Protein AF-A0A7X9HFU1-F1 (afdb_monomer_lite)

Structure (mmCIF, N/CA/C/O backbone):
data_AF-A0A7X9HFU1-F1
#
_entry.id   AF-A0A7X9HFU1-F1
#
loop_
_atom_site.group_PDB
_atom_site.id
_atom_site.type_symbol
_atom_site.label_atom_id
_atom_site.label_alt_id
_atom_site.label_comp_id
_atom_site.label_asym_id
_atom_site.label_entity_id
_atom_site.label_seq_id
_atom_site.pdbx_PDB_ins_code
_atom_site.Cartn_x
_atom_site.Cartn_y
_atom_site.Cartn_z
_atom_site.occupancy
_atom_site.B_iso_or_equiv
_atom_site.auth_seq_id
_atom_site.auth_comp_id
_atom_site.auth_asym_id
_atom_site.auth_atom_id
_atom_site.pdbx_PDB_model_num
ATOM 1 N N . TRP A 1 1 ? -28.076 -1.940 43.668 1.00 44.09 1 TRP A N 1
ATOM 2 C CA . TRP A 1 1 ? -27.604 -2.128 42.286 1.00 44.09 1 TRP A CA 1
ATOM 3 C C . TRP A 1 1 ? -26.415 -3.065 42.389 1.00 44.09 1 TRP A C 1
ATOM 5 O O . TRP A 1 1 ? -25.504 -2.740 43.137 1.00 44.09 1 TRP A O 1
ATOM 15 N N . LYS A 1 2 ? -26.527 -4.280 41.837 1.00 49.50 2 LYS A N 1
ATOM 16 C CA . LYS A 1 2 ? -25.553 -5.368 42.027 1.00 49.50 2 LYS A CA 1
ATOM 17 C C . LYS A 1 2 ? -24.288 -5.139 41.193 1.00 49.50 2 LYS A C 1
ATOM 19 O O . LYS A 1 2 ? -24.357 -4.541 40.124 1.00 49.50 2 LYS A O 1
ATOM 24 N N . ASP A 1 3 ? -23.180 -5.629 41.734 1.00 58.84 3 ASP A N 1
ATOM 25 C CA . ASP A 1 3 ? -21.792 -5.442 41.320 1.00 58.84 3 ASP A CA 1
ATOM 26 C C . ASP A 1 3 ? -21.530 -5.672 39.826 1.00 58.84 3 ASP A C 1
ATOM 28 O O . ASP A 1 3 ? -21.560 -6.799 39.332 1.00 58.84 3 ASP A O 1
ATOM 32 N N . VAL A 1 4 ? -21.202 -4.588 39.121 1.00 54.81 4 VAL A N 1
ATOM 33 C CA . VAL A 1 4 ? -20.659 -4.627 37.759 1.00 54.81 4 VAL A CA 1
ATOM 34 C C . VAL A 1 4 ? -19.149 -4.515 37.860 1.00 54.81 4 VAL A C 1
ATOM 36 O O . VAL A 1 4 ? -18.637 -3.520 38.372 1.00 54.81 4 VAL A O 1
ATOM 39 N N . LYS A 1 5 ? -18.426 -5.516 37.357 1.00 60.09 5 LYS A N 1
ATOM 40 C CA . LYS A 1 5 ? -16.963 -5.486 37.285 1.00 60.09 5 LYS A CA 1
ATOM 41 C C . LYS A 1 5 ? -16.511 -5.767 35.856 1.00 60.09 5 LYS A C 1
ATOM 43 O O . LYS A 1 5 ? -17.005 -6.688 35.210 1.00 60.09 5 LYS A O 1
ATOM 48 N N . ILE A 1 6 ? -15.571 -4.957 35.377 1.00 54.31 6 ILE A N 1
ATOM 49 C CA . ILE A 1 6 ? -14.872 -5.170 34.109 1.00 54.31 6 ILE A CA 1
ATOM 50 C C . ILE A 1 6 ? -13.489 -5.710 34.453 1.00 54.31 6 ILE A C 1
ATOM 52 O O . ILE A 1 6 ? -12.727 -5.042 35.149 1.00 54.31 6 ILE A O 1
ATOM 56 N N . ASP A 1 7 ? -13.172 -6.910 33.973 1.00 56.16 7 ASP A N 1
ATOM 57 C CA . ASP A 1 7 ? -11.848 -7.516 34.121 1.00 56.16 7 ASP A CA 1
ATOM 58 C C . ASP A 1 7 ? -11.408 -8.112 32.778 1.00 56.16 7 ASP A C 1
ATOM 60 O O . ASP A 1 7 ? -12.166 -8.841 32.138 1.00 56.16 7 ASP A O 1
ATOM 64 N N . ASN A 1 8 ? -10.218 -7.741 32.297 1.00 57.44 8 ASN A N 1
ATOM 65 C CA . ASN A 1 8 ? -9.684 -8.138 30.984 1.00 57.44 8 ASN A CA 1
ATOM 66 C C . ASN A 1 8 ? -10.657 -7.970 29.792 1.00 57.44 8 ASN A C 1
ATOM 68 O O . ASN A 1 8 ? -10.634 -8.745 28.837 1.00 57.44 8 ASN A O 1
ATOM 72 N N . GLY A 1 9 ? -11.511 -6.941 29.828 1.00 55.59 9 GLY A N 1
ATOM 73 C CA . GLY A 1 9 ? -12.497 -6.669 28.774 1.00 55.59 9 GLY A CA 1
ATOM 74 C C . GLY A 1 9 ? -13.730 -7.579 28.804 1.00 55.59 9 GLY A C 1
ATOM 75 O O . GLY A 1 9 ? -14.533 -7.536 27.876 1.00 55.59 9 GLY A O 1
ATOM 76 N N . ILE A 1 10 ? -13.900 -8.379 29.859 1.00 54.88 10 ILE A N 1
ATOM 77 C CA . ILE A 1 10 ? -15.089 -9.195 30.101 1.00 54.88 10 ILE A CA 1
ATOM 78 C C . ILE A 1 10 ? -15.926 -8.495 31.170 1.00 54.88 10 ILE A C 1
ATOM 80 O O . ILE A 1 10 ? -15.455 -8.246 32.281 1.00 54.88 10 ILE A O 1
ATOM 84 N N . LEU A 1 11 ? -17.172 -8.176 30.823 1.00 52.19 11 LEU A N 1
ATOM 85 C CA . LEU A 1 11 ? -18.161 -7.637 31.750 1.00 52.19 11 LEU A CA 1
ATOM 86 C C . LEU A 1 11 ? -18.995 -8.811 32.277 1.00 52.19 11 LEU A C 1
ATOM 88 O O . LEU A 1 11 ? -19.587 -9.556 31.495 1.00 52.19 11 LEU A O 1
ATOM 92 N N . SER A 1 12 ? -18.992 -9.023 33.592 1.00 52.62 12 SER A N 1
ATOM 93 C CA . SER A 1 12 ? -19.742 -10.105 34.239 1.00 52.62 12 SER A CA 1
ATOM 94 C C . SER A 1 12 ? -20.960 -9.559 34.986 1.00 52.62 12 SER A C 1
ATOM 96 O O . SER A 1 12 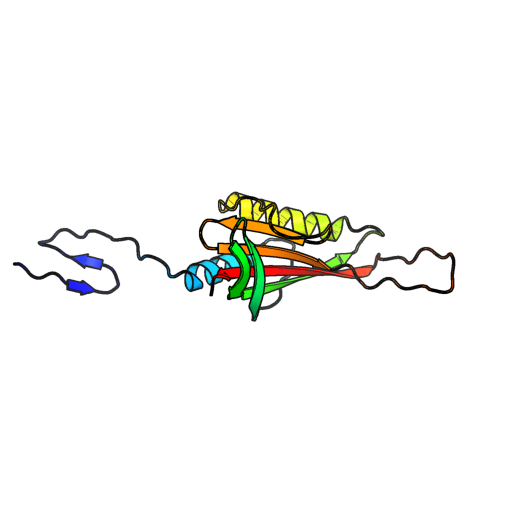? -20.872 -8.541 35.669 1.00 52.62 12 SER A O 1
ATOM 98 N N . PHE A 1 13 ? -22.104 -10.241 34.851 1.00 55.59 13 PHE A N 1
ATOM 99 C CA . PHE A 1 13 ? -23.351 -9.902 35.548 1.00 55.59 13 PHE A CA 1
ATOM 100 C C . PHE A 1 13 ? -24.077 -11.187 35.972 1.00 55.59 13 PHE A C 1
ATOM 102 O O . PHE A 1 13 ? -24.347 -12.032 35.122 1.00 55.59 13 PHE A O 1
ATOM 109 N N . ASP A 1 14 ? -24.359 -11.351 37.273 1.00 52.66 14 ASP A N 1
ATOM 110 C CA . ASP A 1 14 ? -25.212 -12.411 37.868 1.00 52.66 14 ASP A CA 1
ATOM 111 C C . ASP A 1 14 ? -25.083 -13.810 37.193 1.00 52.66 14 ASP A C 1
ATOM 113 O O . ASP A 1 14 ? -26.060 -14.448 36.811 1.00 52.66 14 ASP A O 1
ATOM 117 N N . GLY A 1 15 ? -23.848 -14.300 37.005 1.00 56.97 15 GLY A N 1
ATOM 118 C CA . GLY A 1 15 ? -23.572 -15.646 36.468 1.00 56.97 15 GLY A CA 1
ATOM 119 C C . GLY A 1 15 ? -23.647 -15.803 34.939 1.00 56.97 15 GLY A C 1
ATOM 120 O O . GLY A 1 15 ? -23.213 -16.831 34.418 1.00 56.97 15 GLY A O 1
ATOM 121 N N . GLY A 1 16 ? -24.103 -14.787 34.201 1.00 53.47 16 GLY A N 1
ATOM 122 C CA . GLY A 1 16 ? -24.022 -14.725 32.742 1.00 53.47 16 GLY A CA 1
ATOM 123 C C . GLY A 1 16 ? -22.694 -14.118 32.283 1.00 53.47 16 GLY A C 1
ATOM 124 O O . GLY A 1 16 ? -22.372 -12.974 32.603 1.00 53.47 16 GLY A O 1
ATOM 125 N N . LYS A 1 17 ? -21.899 -14.869 31.512 1.00 50.56 17 LYS A N 1
ATOM 126 C CA . LYS A 1 17 ? -20.720 -14.324 30.820 1.00 50.56 17 LYS A CA 1
ATOM 127 C C . LYS A 1 17 ? -21.162 -13.764 29.467 1.00 50.56 17 LYS A C 1
ATOM 129 O O . LYS A 1 17 ? -21.295 -14.525 28.514 1.00 50.56 17 LYS A O 1
ATOM 134 N N . GLN A 1 18 ? -21.368 -12.453 29.360 1.00 51.69 18 GLN A N 1
ATOM 135 C CA . GLN A 1 18 ? -21.405 -11.803 28.048 1.00 51.69 18 GLN A CA 1
ATOM 136 C C . GLN A 1 18 ? -19.959 -11.553 27.601 1.00 51.69 18 GLN A C 1
ATOM 138 O O . GLN A 1 18 ? -19.251 -10.719 28.165 1.00 51.69 18 GLN A O 1
ATOM 143 N N . GLN A 1 19 ? -19.498 -12.301 26.597 1.00 50.34 19 GLN A N 1
ATOM 144 C CA . GLN A 1 19 ? -18.253 -11.977 25.903 1.00 50.34 19 GLN A CA 1
ATOM 145 C C . GLN A 1 19 ? -18.488 -10.727 25.054 1.00 50.34 19 GLN A C 1
ATOM 147 O O . GLN A 1 19 ? -18.961 -10.811 23.924 1.00 50.34 19 GLN A O 1
ATOM 152 N N . TYR A 1 20 ? -18.160 -9.557 25.596 1.00 52.41 20 TYR A N 1
ATOM 153 C CA . TYR A 1 20 ? -17.981 -8.375 24.765 1.00 52.41 20 TYR A CA 1
ATOM 154 C C . TYR A 1 20 ? -16.687 -8.550 23.971 1.00 52.41 20 TYR A C 1
ATOM 156 O O . TYR A 1 20 ? -15.612 -8.762 24.533 1.00 52.41 20 TYR A O 1
ATOM 164 N N . GLN A 1 21 ? -16.789 -8.503 22.644 1.00 51.94 21 GLN A N 1
ATOM 165 C CA . GLN A 1 21 ? -15.617 -8.485 21.781 1.00 51.94 21 GLN A CA 1
ATOM 166 C C . GLN A 1 21 ? -14.856 -7.184 22.064 1.00 51.94 21 GLN A C 1
ATOM 168 O O . GLN A 1 21 ? -15.409 -6.095 21.912 1.00 51.94 21 GLN A O 1
ATOM 173 N N . ARG A 1 22 ? -13.603 -7.288 22.523 1.00 57.53 22 ARG A N 1
ATOM 174 C CA . ARG A 1 22 ? -12.759 -6.121 22.815 1.00 57.53 22 ARG A CA 1
ATOM 175 C C . ARG A 1 22 ? -12.723 -5.207 21.588 1.00 57.53 22 ARG A C 1
ATOM 177 O O . ARG A 1 22 ?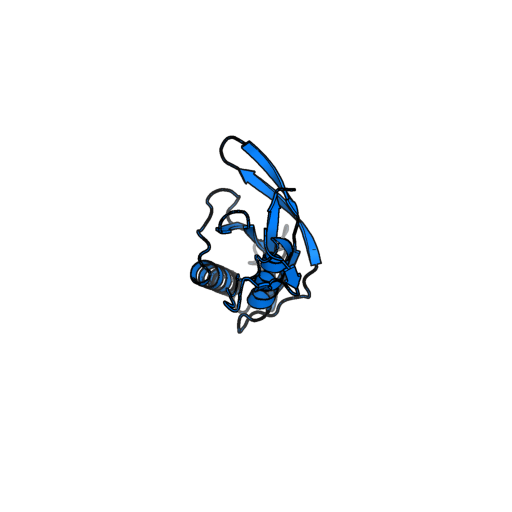 -12.254 -5.622 20.527 1.00 57.53 22 ARG A O 1
ATOM 184 N N . LEU A 1 23 ? -13.198 -3.969 21.739 1.00 61.72 23 LEU A N 1
ATOM 185 C CA . LEU A 1 23 ? -13.056 -2.945 20.709 1.00 61.72 23 LEU A CA 1
ATOM 186 C C . LEU A 1 23 ? -11.560 -2.670 20.536 1.00 61.72 23 LEU A C 1
ATOM 188 O O . LEU A 1 23 ? -10.907 -2.151 21.441 1.00 61.72 23 LEU A O 1
ATOM 192 N N . LYS A 1 24 ? -11.005 -3.090 19.397 1.00 73.06 24 LYS A N 1
ATOM 193 C CA . LYS A 1 24 ? -9.613 -2.797 19.047 1.00 73.06 24 LYS A CA 1
ATOM 194 C C . LYS A 1 24 ? -9.461 -1.297 18.850 1.00 73.06 24 LYS A C 1
ATOM 196 O O . LYS A 1 24 ? -10.306 -0.687 18.184 1.00 73.06 24 LYS A O 1
ATOM 201 N N . THR A 1 25 ? -8.384 -0.730 19.386 1.00 82.12 25 THR A N 1
ATOM 202 C CA . THR A 1 25 ? -8.044 0.664 19.094 1.00 82.12 25 THR A CA 1
ATOM 203 C C . THR A 1 25 ? -7.696 0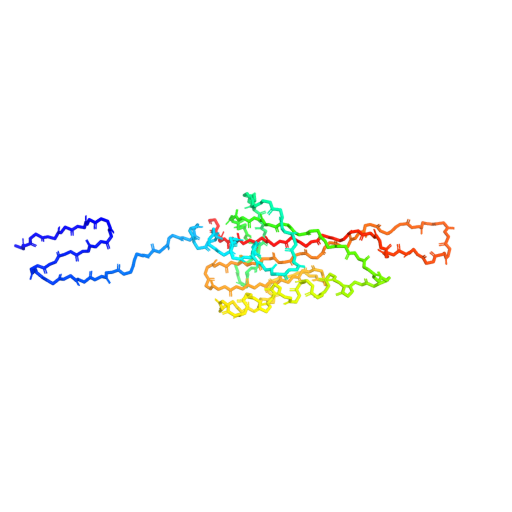.808 17.616 1.00 82.12 25 THR A C 1
ATOM 205 O O . THR A 1 25 ? -7.422 -0.173 16.915 1.00 82.12 25 THR A O 1
ATOM 208 N N . VAL A 1 26 ? -7.743 2.034 17.114 1.00 82.19 26 VAL A N 1
ATOM 209 C CA . VAL A 1 26 ? -7.429 2.302 15.712 1.00 82.19 26 VAL A CA 1
ATOM 210 C C . VAL A 1 26 ? -5.963 1.973 15.413 1.00 82.19 26 VAL A C 1
ATOM 212 O O . VAL A 1 26 ? -5.682 1.366 14.383 1.00 82.19 26 VAL A O 1
ATOM 215 N N . GLU A 1 27 ? -5.051 2.246 16.348 1.00 84.81 27 GLU A N 1
ATOM 216 C CA . GLU A 1 27 ? -3.635 1.882 16.231 1.00 84.81 27 GLU A CA 1
ATOM 217 C C . GLU A 1 27 ? -3.453 0.364 16.148 1.00 84.81 27 GLU A C 1
ATOM 219 O O . GLU A 1 27 ? -2.717 -0.122 15.297 1.00 84.81 27 GLU A O 1
ATOM 224 N N . GLN A 1 28 ? -4.189 -0.406 16.960 1.00 87.56 28 GLN A N 1
ATOM 225 C CA . GLN A 1 28 ? -4.154 -1.872 16.896 1.00 87.56 28 GLN A CA 1
ATOM 226 C C . GLN A 1 28 ? -4.643 -2.400 15.544 1.00 87.56 28 GLN A C 1
ATOM 228 O O . GLN A 1 28 ? -4.094 -3.368 15.024 1.00 87.56 28 GLN A O 1
ATOM 233 N N . LYS A 1 29 ? -5.658 -1.761 14.950 1.00 89.19 29 LYS A N 1
ATOM 234 C CA . LYS A 1 29 ? -6.140 -2.125 13.610 1.00 89.19 29 LYS A CA 1
ATOM 235 C C . LYS A 1 29 ? -5.111 -1.800 12.523 1.00 89.19 29 LYS A C 1
ATOM 237 O O . LYS A 1 29 ? -4.959 -2.597 11.600 1.00 89.19 29 LYS A O 1
ATOM 242 N N . ILE A 1 30 ? -4.402 -0.673 12.634 1.00 92.12 30 ILE A N 1
ATOM 243 C CA . ILE A 1 30 ? -3.302 -0.319 11.721 1.00 92.12 30 ILE A CA 1
ATOM 244 C C . ILE A 1 30 ? -2.161 -1.334 11.852 1.00 92.12 30 ILE A C 1
ATOM 246 O O . ILE A 1 30 ? -1.677 -1.838 10.842 1.00 92.12 30 ILE A O 1
ATOM 250 N N . ASP A 1 31 ? -1.773 -1.691 13.075 1.00 91.31 31 ASP A N 1
ATOM 251 C CA . ASP A 1 31 ? -0.696 -2.652 13.330 1.00 91.31 31 ASP A CA 1
ATOM 252 C C . ASP A 1 31 ? -1.006 -4.038 12.767 1.00 91.31 31 ASP A C 1
ATOM 254 O O . ASP A 1 31 ? -0.161 -4.660 12.117 1.00 91.31 31 ASP A O 1
ATOM 258 N N . GLU A 1 32 ? -2.233 -4.516 12.963 1.00 91.81 32 GLU A N 1
ATOM 259 C CA . GLU A 1 32 ? -2.694 -5.769 12.372 1.00 91.81 32 GLU A CA 1
ATOM 260 C C . GLU A 1 32 ? -2.715 -5.706 10.845 1.00 91.81 32 GLU A C 1
ATOM 262 O O . GLU A 1 32 ? -2.252 -6.642 10.192 1.00 91.81 32 GLU A O 1
ATOM 267 N N . LEU A 1 33 ? -3.214 -4.610 10.264 1.00 93.94 33 LEU A N 1
ATOM 268 C CA . LEU A 1 33 ? -3.245 -4.425 8.816 1.00 93.94 33 LEU A CA 1
ATOM 269 C C . LEU A 1 33 ? -1.840 -4.479 8.217 1.00 93.94 33 LEU A C 1
ATOM 271 O O . LEU A 1 33 ? -1.602 -5.232 7.274 1.00 93.94 33 LEU A O 1
ATOM 275 N N . VAL A 1 34 ? -0.904 -3.732 8.797 1.00 93.81 34 VAL A N 1
ATOM 276 C CA . VAL A 1 34 ? 0.489 -3.685 8.351 1.00 93.81 34 VAL A CA 1
ATOM 277 C C . VAL A 1 34 ? 1.179 -5.038 8.523 1.00 93.81 34 VAL A C 1
ATOM 279 O O . VAL A 1 34 ? 1.906 -5.475 7.631 1.00 93.81 34 VAL A O 1
ATOM 282 N N . THR A 1 35 ? 0.899 -5.747 9.620 1.00 93.50 35 THR A N 1
ATOM 283 C CA . THR A 1 35 ? 1.402 -7.112 9.828 1.00 93.50 35 THR A CA 1
ATOM 284 C C . THR A 1 35 ? 0.900 -8.042 8.733 1.00 93.50 35 THR A C 1
ATOM 286 O O . THR A 1 35 ? 1.687 -8.787 8.158 1.00 93.50 35 THR A O 1
ATOM 289 N N . MET A 1 36 ? -0.390 -7.981 8.393 1.00 93.38 36 MET A N 1
ATOM 290 C CA . MET A 1 36 ? -0.940 -8.821 7.331 1.00 93.38 36 MET A CA 1
ATOM 291 C C . MET A 1 36 ? -0.382 -8.452 5.951 1.00 93.38 36 MET A C 1
ATOM 293 O O . MET A 1 36 ? -0.045 -9.357 5.188 1.00 93.38 36 MET A O 1
ATOM 297 N N . LEU A 1 37 ? -0.230 -7.160 5.640 1.00 92.94 37 LEU A N 1
ATOM 298 C CA . LEU A 1 37 ? 0.403 -6.698 4.398 1.00 92.94 37 LEU A CA 1
ATOM 299 C C . LEU A 1 37 ? 1.817 -7.277 4.254 1.00 92.94 37 LEU A C 1
ATOM 301 O O . LEU A 1 37 ? 2.156 -7.816 3.202 1.00 92.94 37 LEU A O 1
ATOM 305 N N . GLY A 1 38 ? 2.589 -7.286 5.345 1.00 90.56 38 GLY A N 1
ATOM 306 C CA . GLY A 1 38 ? 3.927 -7.881 5.411 1.00 90.56 38 GLY A CA 1
ATOM 307 C C . GLY A 1 38 ? 3.994 -9.392 5.140 1.00 90.56 38 GLY A C 1
ATOM 308 O O . GLY A 1 38 ? 5.086 -9.925 4.967 1.00 90.56 38 GLY A O 1
ATOM 309 N N . THR A 1 39 ? 2.854 -10.093 5.082 1.00 91.88 39 THR A N 1
ATOM 310 C CA . THR A 1 39 ? 2.780 -11.542 4.802 1.00 91.88 39 THR A CA 1
ATOM 311 C C . THR A 1 39 ? 2.361 -11.884 3.368 1.00 91.88 39 THR A C 1
ATOM 313 O O . THR A 1 39 ? 2.224 -13.065 3.033 1.00 91.88 39 THR A O 1
ATOM 316 N N . ILE A 1 40 ? 2.150 -10.887 2.498 1.00 91.88 40 ILE A N 1
ATOM 317 C CA . ILE A 1 40 ? 1.725 -11.125 1.112 1.00 91.88 40 ILE A CA 1
ATOM 318 C C . ILE A 1 40 ? 2.824 -11.862 0.341 1.00 91.88 40 ILE A C 1
ATOM 320 O O . ILE A 1 40 ? 3.939 -11.376 0.156 1.00 91.88 40 ILE A O 1
ATOM 324 N N . LYS A 1 41 ? 2.492 -13.065 -0.139 1.00 87.69 41 LYS A N 1
ATOM 325 C CA . LYS A 1 41 ? 3.447 -13.944 -0.822 1.00 87.69 41 LYS A CA 1
ATOM 326 C C . LYS A 1 41 ? 4.000 -13.306 -2.097 1.00 87.69 41 LYS A C 1
ATOM 328 O O . LYS A 1 41 ? 3.258 -12.844 -2.968 1.00 87.69 41 LYS A O 1
ATOM 333 N N . GLY A 1 42 ? 5.319 -13.394 -2.245 1.00 83.19 42 GLY A N 1
ATOM 334 C CA . GLY A 1 42 ? 6.035 -12.898 -3.420 1.00 83.19 42 GLY A CA 1
ATOM 335 C C . GLY A 1 42 ? 6.285 -11.391 -3.408 1.00 83.19 42 GLY A C 1
ATOM 336 O O . GLY A 1 42 ? 6.646 -10.852 -4.447 1.00 83.19 42 GLY A O 1
ATOM 337 N N . ILE A 1 43 ? 6.092 -10.722 -2.268 1.00 89.19 43 ILE A N 1
ATOM 338 C CA . ILE A 1 43 ? 6.519 -9.341 -2.057 1.00 89.19 43 ILE A CA 1
ATOM 339 C C . ILE A 1 43 ? 7.327 -9.294 -0.761 1.00 89.19 43 ILE A C 1
ATOM 341 O O . ILE A 1 43 ? 6.873 -9.761 0.281 1.00 89.19 43 ILE A O 1
ATOM 345 N N . ASN A 1 44 ? 8.537 -8.745 -0.836 1.00 88.88 44 ASN A N 1
ATOM 346 C CA . ASN A 1 44 ? 9.412 -8.608 0.320 1.00 88.88 44 ASN A CA 1
ATOM 347 C C . ASN A 1 44 ? 9.277 -7.203 0.889 1.00 88.88 44 ASN A C 1
ATOM 349 O O . ASN A 1 44 ? 9.644 -6.228 0.232 1.00 88.88 44 ASN A O 1
ATOM 353 N N . PHE A 1 45 ? 8.761 -7.126 2.110 1.00 93.25 45 PHE A N 1
ATOM 354 C CA . PHE A 1 45 ? 8.536 -5.871 2.804 1.00 93.25 45 PHE A CA 1
ATOM 355 C C . PHE A 1 45 ? 9.637 -5.556 3.820 1.00 93.25 45 PHE A C 1
ATOM 357 O O . PHE A 1 45 ? 10.202 -6.445 4.458 1.00 93.25 45 PHE A O 1
ATOM 364 N N . SER A 1 46 ? 9.911 -4.267 3.989 1.00 93.12 46 SER A N 1
ATOM 365 C CA . SER A 1 46 ? 10.722 -3.711 5.060 1.00 93.12 46 SER A CA 1
ATOM 366 C C . SER A 1 46 ? 9.994 -3.800 6.404 1.00 93.12 46 SER A C 1
ATOM 368 O O . SER A 1 46 ? 8.820 -4.167 6.495 1.00 93.12 46 SER A O 1
ATOM 370 N N . LYS A 1 47 ? 10.700 -3.455 7.484 1.00 93.06 47 LYS A N 1
ATOM 371 C CA . LYS A 1 47 ? 10.050 -3.292 8.784 1.00 93.06 47 LYS A CA 1
ATOM 372 C C . LYS A 1 47 ? 9.110 -2.081 8.744 1.00 93.06 47 LYS A C 1
ATOM 374 O O . LYS A 1 47 ? 9.505 -1.051 8.198 1.00 93.06 47 LYS A O 1
ATOM 379 N N . PRO A 1 48 ? 7.924 -2.177 9.364 1.00 95.00 48 PRO A N 1
ATOM 380 C CA . PRO A 1 48 ? 7.042 -1.034 9.530 1.00 95.00 48 PRO A CA 1
ATOM 381 C C . PRO A 1 48 ? 7.728 0.122 10.253 1.00 95.00 48 PRO A C 1
ATOM 383 O O . PRO A 1 48 ? 8.435 -0.100 11.238 1.00 95.00 48 PRO A O 1
ATOM 386 N N . VAL A 1 49 ? 7.464 1.343 9.802 1.00 95.12 49 VAL A N 1
ATOM 387 C CA . VAL A 1 49 ? 7.918 2.584 10.440 1.00 95.12 49 VAL A CA 1
ATOM 388 C C . VAL A 1 49 ? 6.734 3.503 10.694 1.00 95.12 49 VAL A C 1
ATOM 390 O O . VAL A 1 49 ? 5.766 3.494 9.933 1.00 95.12 49 VAL A O 1
ATOM 393 N N . ASP A 1 50 ? 6.800 4.303 11.754 1.00 95.50 50 ASP A N 1
ATOM 394 C CA . ASP A 1 50 ? 5.800 5.343 11.980 1.00 95.50 50 ASP A CA 1
ATOM 395 C C . ASP A 1 50 ? 5.871 6.379 10.853 1.00 95.50 50 ASP A C 1
ATOM 397 O O . ASP A 1 50 ? 6.947 6.725 10.362 1.00 95.50 50 ASP A O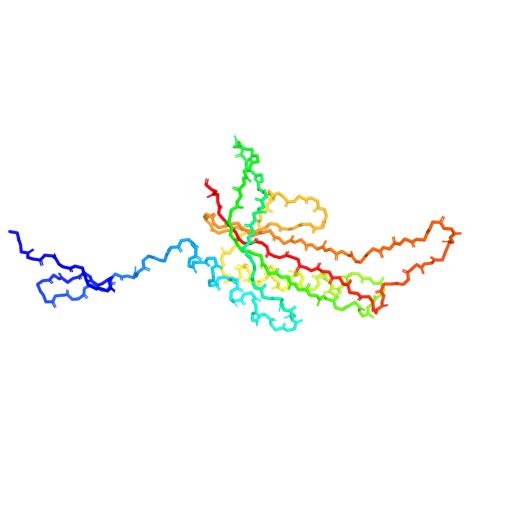 1
ATOM 401 N N . THR A 1 51 ? 4.710 6.855 10.415 1.00 95.00 51 THR A N 1
ATOM 402 C CA . THR A 1 51 ? 4.610 7.767 9.279 1.00 95.00 51 THR A CA 1
ATOM 403 C C . THR A 1 51 ? 3.491 8.780 9.464 1.00 95.00 51 THR A C 1
ATOM 405 O O . THR A 1 51 ? 2.531 8.562 10.213 1.00 95.00 51 THR A O 1
ATOM 408 N N . THR A 1 52 ? 3.607 9.876 8.723 1.00 94.06 52 THR A N 1
ATOM 409 C CA . THR A 1 52 ? 2.527 10.824 8.489 1.00 94.06 52 THR A CA 1
ATOM 410 C C . THR A 1 52 ? 2.416 11.104 6.996 1.00 94.06 52 THR A C 1
ATOM 412 O O . THR A 1 52 ? 3.420 11.221 6.296 1.00 94.06 52 THR A O 1
ATOM 415 N N . PHE A 1 53 ? 1.188 11.186 6.495 1.00 91.38 53 PHE A N 1
ATOM 416 C CA . PHE A 1 53 ? 0.903 11.471 5.088 1.00 91.38 53 PHE A CA 1
ATOM 417 C C . PHE A 1 53 ? -0.367 12.304 4.969 1.00 91.38 53 PHE A C 1
ATOM 419 O O . PHE A 1 53 ? -1.144 12.388 5.920 1.00 91.38 53 PHE A O 1
ATOM 426 N N . THR A 1 54 ? -0.570 12.955 3.828 1.00 90.06 54 THR A N 1
ATOM 427 C CA . THR A 1 54 ? -1.777 13.747 3.597 1.00 90.06 54 THR A CA 1
ATOM 428 C C . THR A 1 54 ? -2.829 12.959 2.831 1.00 90.06 54 THR A C 1
ATOM 430 O O . THR A 1 54 ? -2.524 12.092 2.009 1.00 90.06 54 THR A O 1
ATOM 433 N N . TRP A 1 55 ? -4.088 13.262 3.125 1.00 88.25 55 TRP A N 1
ATOM 434 C CA . TRP A 1 55 ? -5.248 12.734 2.426 1.00 88.25 55 TRP A CA 1
ATOM 435 C C . TRP A 1 55 ? -6.201 13.878 2.123 1.00 88.25 55 TRP A C 1
ATOM 437 O O . TRP A 1 55 ? -6.494 14.685 3.009 1.00 88.25 55 TRP A O 1
ATOM 447 N N . ASN A 1 56 ? -6.660 13.967 0.879 1.00 85.75 56 ASN A N 1
ATOM 448 C CA . ASN A 1 56 ? -7.678 14.936 0.510 1.00 85.75 56 ASN A CA 1
ATOM 449 C C . ASN A 1 56 ? -9.055 14.363 0.854 1.00 85.75 56 ASN A C 1
ATOM 451 O O . ASN A 1 56 ? -9.355 13.231 0.496 1.00 85.75 56 ASN A O 1
ATOM 455 N N . PHE A 1 57 ? -9.868 15.109 1.587 1.00 80.44 57 PHE A N 1
ATOM 456 C CA . PHE A 1 57 ? -11.239 14.726 1.895 1.00 80.44 57 PHE A CA 1
ATOM 457 C C . PHE A 1 57 ? -12.183 15.644 1.136 1.00 80.44 57 PHE A C 1
ATOM 459 O O . PHE A 1 57 ? -11.995 16.865 1.154 1.00 80.44 57 PHE A O 1
ATOM 466 N N . ASP A 1 58 ? -13.221 15.068 0.537 1.00 74.38 58 ASP A N 1
ATOM 467 C CA . ASP A 1 58 ? -14.315 15.852 -0.027 1.00 74.38 58 ASP A CA 1
ATOM 468 C C . ASP A 1 58 ? -14.867 16.810 1.030 1.00 74.38 58 ASP A C 1
ATOM 470 O O . ASP A 1 58 ? -15.008 16.449 2.200 1.00 74.38 58 ASP A O 1
ATOM 474 N N . ASP A 1 59 ? -15.102 18.057 0.623 1.00 74.81 59 ASP A N 1
ATOM 475 C CA . ASP A 1 59 ? -15.656 19.160 1.424 1.00 74.81 59 ASP A CA 1
ATOM 476 C C . ASP A 1 59 ? -14.829 19.637 2.635 1.00 74.81 59 ASP A C 1
ATOM 478 O O . ASP A 1 59 ? -15.046 20.739 3.141 1.00 74.81 59 ASP A O 1
ATOM 482 N N . ILE A 1 60 ? -13.858 18.850 3.098 1.00 78.31 60 ILE A N 1
ATOM 483 C CA . ILE A 1 60 ? -13.057 19.128 4.300 1.00 78.31 60 ILE A CA 1
ATOM 484 C C . ILE A 1 60 ? -11.621 19.551 3.923 1.00 78.31 60 ILE A C 1
ATOM 486 O O . ILE A 1 60 ? -10.937 20.215 4.712 1.00 78.31 60 ILE A O 1
ATOM 490 N N . GLY A 1 61 ? -11.177 19.211 2.710 1.00 82.69 61 GLY A N 1
ATOM 491 C CA . GLY A 1 61 ? -9.855 19.524 2.177 1.00 82.69 61 GLY A CA 1
ATOM 492 C C . GLY A 1 61 ? -8.758 18.583 2.676 1.00 82.69 61 GLY A C 1
ATOM 493 O O . GLY A 1 61 ? -9.016 17.513 3.231 1.00 82.69 61 GLY A O 1
ATOM 494 N N . GLU A 1 62 ? -7.502 18.980 2.470 1.00 88.69 62 GLU A N 1
ATOM 495 C CA . GLU A 1 62 ? -6.344 18.168 2.845 1.00 88.69 62 GLU A CA 1
ATOM 496 C C . GLU A 1 62 ? -6.190 18.062 4.373 1.00 88.69 62 GLU A C 1
ATOM 498 O O . GLU A 1 62 ? -6.163 19.064 5.096 1.00 88.69 62 GLU A O 1
ATOM 503 N N . LYS A 1 63 ? -6.048 16.830 4.873 1.00 89.69 63 LYS A N 1
ATOM 504 C CA . LYS A 1 63 ? -5.729 16.537 6.276 1.00 89.69 63 LYS A CA 1
ATOM 505 C C . LYS A 1 63 ? -4.488 15.674 6.388 1.00 89.69 63 LYS A C 1
ATOM 507 O O . LYS A 1 63 ? -4.166 14.894 5.496 1.00 89.69 63 LYS A O 1
ATOM 512 N N . LYS A 1 64 ? -3.813 15.800 7.530 1.00 91.81 64 LYS A N 1
ATOM 513 C CA . LYS A 1 64 ? -2.706 14.928 7.916 1.00 91.81 64 LYS A CA 1
ATOM 514 C C . LYS A 1 64 ? -3.247 13.687 8.606 1.00 91.81 64 LYS A C 1
ATOM 516 O O . LYS A 1 64 ? -4.120 13.771 9.466 1.00 91.81 64 LYS A O 1
ATOM 521 N N . LEU A 1 65 ? -2.712 12.546 8.205 1.00 92.50 65 LEU A N 1
ATOM 522 C CA . LEU A 1 65 ? -2.980 11.251 8.793 1.00 92.50 65 LEU A CA 1
ATOM 523 C C . LEU A 1 65 ? -1.721 10.747 9.476 1.00 92.50 65 LEU A C 1
ATOM 525 O O . LEU A 1 65 ? -0.615 10.918 8.959 1.00 92.50 65 LEU A O 1
ATOM 529 N N . LYS A 1 66 ? -1.905 10.084 10.615 1.00 94.44 66 LYS A N 1
ATOM 530 C CA . LYS A 1 66 ? -0.843 9.417 11.364 1.00 94.44 66 LYS A CA 1
ATOM 531 C C . LYS A 1 66 ? -1.063 7.912 11.348 1.00 94.44 66 LYS A C 1
ATOM 533 O O . LYS A 1 66 ? -2.189 7.429 11.476 1.00 94.44 66 LYS A O 1
ATOM 538 N N . GLY A 1 67 ? 0.023 7.164 11.202 1.00 94.88 67 GLY A N 1
ATOM 539 C CA . GLY A 1 67 ? -0.021 5.712 11.271 1.00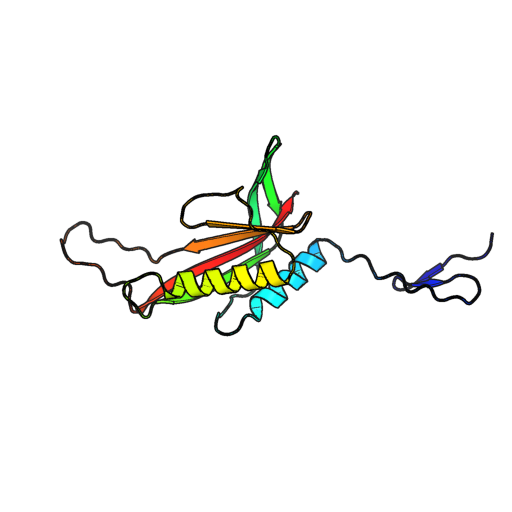 94.88 67 GLY A CA 1
ATOM 540 C C . GLY A 1 67 ? 1.320 5.085 10.937 1.00 94.88 67 GLY A C 1
ATOM 541 O O . GLY A 1 67 ? 2.349 5.533 11.440 1.00 94.88 67 GLY A O 1
ATOM 542 N N . LYS A 1 68 ? 1.310 4.046 10.102 1.00 96.56 68 LYS A N 1
ATOM 543 C CA . LYS A 1 68 ? 2.499 3.258 9.767 1.00 96.56 68 LYS A CA 1
ATOM 544 C C . LYS A 1 68 ? 2.690 3.094 8.270 1.00 96.56 68 LYS A C 1
ATOM 546 O O . LYS A 1 68 ? 1.726 2.962 7.521 1.00 96.56 68 LYS A O 1
ATOM 551 N N . MET A 1 69 ? 3.947 3.065 7.853 1.00 96.50 69 MET A N 1
ATOM 552 C CA . MET A 1 69 ? 4.371 2.783 6.491 1.00 96.50 69 MET A CA 1
ATOM 553 C C . MET A 1 69 ? 5.151 1.477 6.446 1.00 96.50 69 MET A C 1
ATOM 555 O O . MET A 1 69 ? 5.956 1.190 7.332 1.00 96.50 69 MET A O 1
ATOM 559 N N . ILE A 1 70 ? 4.919 0.698 5.398 1.00 96.44 70 ILE A N 1
ATOM 560 C CA . ILE A 1 70 ? 5.745 -0.443 5.027 1.00 96.44 70 ILE A CA 1
ATOM 561 C C . ILE A 1 70 ? 6.153 -0.296 3.560 1.00 96.44 70 ILE A C 1
ATOM 563 O O . ILE A 1 70 ? 5.373 0.182 2.735 1.00 96.44 70 ILE A O 1
ATOM 567 N N . GLN A 1 71 ? 7.382 -0.684 3.233 1.00 96.00 71 GLN A N 1
ATOM 568 C CA . GLN A 1 71 ? 7.951 -0.516 1.899 1.00 96.00 71 GLN A CA 1
ATOM 569 C C . GLN A 1 71 ? 8.306 -1.876 1.307 1.00 96.00 71 GLN A C 1
ATOM 571 O O . GLN A 1 71 ? 8.873 -2.710 2.001 1.00 96.00 71 GLN A O 1
ATOM 576 N N . ALA A 1 72 ? 8.034 -2.097 0.026 1.00 94.56 72 ALA A N 1
ATOM 577 C CA . ALA A 1 72 ? 8.559 -3.232 -0.720 1.00 94.56 72 ALA A CA 1
ATOM 578 C C . ALA A 1 72 ? 9.547 -2.789 -1.795 1.00 94.56 72 ALA A C 1
ATOM 580 O O . ALA A 1 72 ? 9.353 -1.769 -2.457 1.00 94.56 72 ALA A O 1
ATOM 581 N N . THR A 1 73 ? 10.586 -3.597 -1.992 1.00 92.81 73 THR A N 1
ATOM 582 C CA . THR A 1 73 ? 11.526 -3.459 -3.108 1.00 92.81 73 THR A CA 1
ATOM 583 C C . THR A 1 73 ? 11.179 -4.499 -4.164 1.00 92.81 73 THR A C 1
ATOM 585 O O . THR A 1 73 ? 11.238 -5.700 -3.899 1.00 92.81 73 THR A O 1
ATOM 588 N N . ILE A 1 74 ? 10.807 -4.036 -5.355 1.00 92.81 74 ILE A N 1
ATOM 589 C CA . ILE A 1 74 ? 10.366 -4.876 -6.466 1.00 92.81 74 ILE A CA 1
ATOM 590 C C . ILE A 1 74 ? 11.486 -4.950 -7.510 1.00 92.81 74 ILE A C 1
ATOM 592 O O . ILE A 1 74 ? 11.807 -3.926 -8.117 1.00 92.81 74 ILE A O 1
ATOM 596 N N . PRO A 1 75 ? 12.108 -6.121 -7.728 1.00 91.38 75 PRO A N 1
ATOM 597 C CA . PRO A 1 75 ? 13.042 -6.300 -8.831 1.00 91.38 75 PRO A CA 1
ATOM 598 C C . PRO A 1 75 ? 12.281 -6.284 -10.162 1.00 91.38 75 PRO A C 1
ATOM 600 O O . PRO A 1 75 ? 11.288 -6.993 -10.312 1.00 91.38 75 PRO A O 1
ATOM 603 N N . LEU A 1 76 ? 12.750 -5.481 -11.117 1.00 90.81 76 LEU A N 1
ATOM 604 C CA . LEU A 1 76 ? 12.176 -5.392 -12.458 1.00 90.81 76 LEU A CA 1
ATOM 605 C C . LEU A 1 76 ? 12.864 -6.408 -13.373 1.00 90.81 76 LEU A C 1
ATOM 607 O O . LEU A 1 76 ? 14.080 -6.372 -13.571 1.00 90.81 76 LEU A O 1
ATOM 611 N N . THR A 1 77 ? 12.093 -7.342 -13.914 1.00 91.12 77 THR A N 1
ATOM 612 C CA . THR A 1 77 ? 12.571 -8.444 -14.763 1.00 91.12 77 THR A CA 1
ATOM 613 C C . THR A 1 77 ? 12.387 -8.162 -16.253 1.00 91.12 77 THR A C 1
ATOM 615 O O . THR A 1 77 ? 13.048 -8.783 -17.095 1.00 91.12 77 THR A O 1
ATOM 618 N N . THR A 1 78 ? 11.535 -7.191 -16.567 1.00 87.44 78 THR A N 1
ATOM 619 C CA . THR A 1 78 ? 11.203 -6.690 -17.899 1.00 87.44 78 THR A CA 1
ATOM 620 C C . THR A 1 78 ? 11.650 -5.237 -18.060 1.00 87.44 78 THR A C 1
ATOM 622 O O . THR A 1 78 ? 12.001 -4.561 -17.094 1.00 87.44 78 THR A O 1
ATOM 625 N N . ASP A 1 79 ? 11.639 -4.750 -19.301 1.00 85.31 79 ASP A N 1
ATOM 626 C CA . ASP A 1 79 ? 11.852 -3.333 -19.627 1.00 85.31 79 ASP A CA 1
ATOM 627 C C . ASP A 1 79 ? 10.564 -2.495 -19.530 1.00 85.31 79 ASP A C 1
ATOM 629 O O . ASP A 1 79 ? 10.466 -1.404 -20.087 1.00 85.31 79 ASP A O 1
ATOM 633 N N . ASP A 1 80 ? 9.572 -3.000 -18.796 1.00 84.75 80 ASP A N 1
ATOM 634 C CA . ASP A 1 80 ? 8.330 -2.311 -18.464 1.00 84.75 80 ASP A CA 1
ATOM 635 C C . ASP A 1 80 ? 8.052 -2.380 -16.948 1.00 84.75 80 ASP A C 1
ATOM 637 O O . ASP A 1 80 ? 8.798 -2.980 -16.173 1.00 84.75 80 ASP A O 1
ATOM 641 N N . TYR A 1 81 ? 6.973 -1.737 -16.501 1.00 87.00 81 TYR A N 1
ATOM 642 C CA . TYR A 1 81 ? 6.591 -1.706 -15.087 1.00 87.00 81 TYR A CA 1
ATOM 643 C C . TYR A 1 81 ? 5.652 -2.849 -14.677 1.00 87.00 81 TYR A C 1
ATOM 645 O O . TYR A 1 81 ? 5.028 -2.770 -13.618 1.00 87.00 81 TYR A O 1
ATOM 653 N N . THR A 1 82 ? 5.548 -3.922 -15.472 1.00 89.00 82 THR A N 1
ATOM 654 C CA . THR A 1 82 ? 4.601 -5.024 -15.228 1.00 89.00 82 THR A CA 1
ATOM 655 C C . THR A 1 82 ? 4.803 -5.665 -13.855 1.00 89.00 82 THR A C 1
ATOM 657 O O . THR A 1 82 ? 3.826 -5.927 -13.152 1.00 89.00 82 THR A O 1
ATOM 660 N N . ASP A 1 83 ? 6.051 -5.871 -13.424 1.00 91.06 83 ASP A N 1
ATOM 661 C CA . ASP A 1 83 ? 6.361 -6.425 -12.098 1.00 91.06 83 ASP A CA 1
ATOM 662 C C . ASP A 1 83 ? 5.850 -5.531 -10.957 1.00 91.06 83 ASP A C 1
ATOM 664 O O . ASP A 1 83 ? 5.227 -6.015 -10.006 1.00 91.06 83 ASP A O 1
ATOM 668 N N . LEU A 1 84 ? 6.045 -4.214 -11.079 1.00 90.50 84 LEU A N 1
ATOM 669 C CA . LEU A 1 84 ? 5.570 -3.227 -10.108 1.00 90.50 84 LEU A CA 1
ATOM 670 C C . LEU A 1 84 ? 4.038 -3.160 -10.084 1.00 90.50 84 LEU A C 1
ATOM 672 O O . LEU A 1 84 ? 3.439 -3.217 -9.009 1.00 90.50 84 LEU A O 1
ATOM 676 N N . SER A 1 85 ? 3.398 -3.117 -11.255 1.00 88.31 85 SER A N 1
ATOM 677 C CA . SER A 1 85 ? 1.938 -3.100 -11.372 1.00 88.31 85 SER A CA 1
ATOM 678 C C . SER A 1 85 ? 1.301 -4.383 -10.831 1.00 88.31 85 SER A C 1
ATOM 680 O O . SER A 1 85 ? 0.280 -4.326 -10.149 1.00 88.31 85 SER A O 1
ATOM 682 N N . ASN A 1 86 ? 1.920 -5.545 -11.059 1.00 91.25 86 ASN A N 1
ATOM 683 C CA . ASN A 1 86 ? 1.468 -6.815 -10.492 1.00 91.25 86 ASN A CA 1
ATOM 684 C C . ASN A 1 86 ? 1.587 -6.835 -8.961 1.00 91.25 86 ASN A C 1
ATOM 686 O O . ASN A 1 86 ? 0.687 -7.342 -8.288 1.00 91.25 86 ASN A O 1
ATOM 690 N N . ALA A 1 87 ? 2.673 -6.289 -8.402 1.00 92.38 87 ALA A N 1
ATOM 691 C CA . ALA A 1 87 ? 2.838 -6.160 -6.956 1.00 92.38 87 ALA A CA 1
ATOM 692 C C . ALA A 1 87 ? 1.782 -5.219 -6.354 1.00 92.38 87 ALA A C 1
ATOM 694 O O . ALA A 1 87 ? 1.111 -5.595 -5.394 1.00 92.38 87 ALA A O 1
ATOM 695 N N . ALA A 1 88 ? 1.567 -4.047 -6.958 1.00 91.00 88 ALA A N 1
ATOM 696 C CA . ALA A 1 88 ? 0.535 -3.102 -6.538 1.00 91.00 88 ALA A CA 1
ATOM 697 C C . ALA A 1 88 ? -0.872 -3.724 -6.606 1.00 91.00 88 ALA A C 1
ATOM 699 O O . ALA A 1 88 ? -1.633 -3.627 -5.644 1.00 91.00 88 ALA A O 1
ATOM 700 N N . ARG A 1 89 ? -1.195 -4.450 -7.687 1.00 90.88 89 ARG A N 1
ATOM 701 C CA . ARG A 1 89 ? -2.482 -5.149 -7.835 1.00 90.88 89 ARG A CA 1
ATOM 702 C C . ARG A 1 89 ? -2.726 -6.158 -6.713 1.00 90.88 89 ARG A C 1
ATOM 704 O O . ARG A 1 89 ? -3.810 -6.153 -6.142 1.00 90.88 89 ARG A O 1
ATOM 711 N N . LYS A 1 90 ? -1.727 -6.968 -6.339 1.00 93.44 90 LYS A N 1
ATOM 712 C CA . LYS A 1 90 ? -1.850 -7.920 -5.215 1.00 93.44 90 LYS A CA 1
ATOM 713 C C . LYS A 1 90 ? -2.179 -7.226 -3.891 1.00 93.44 90 LYS A C 1
ATOM 715 O O . LYS A 1 90 ? -2.925 -7.776 -3.085 1.00 93.44 90 LYS A O 1
ATOM 720 N N . ILE A 1 91 ? -1.624 -6.035 -3.656 1.00 93.06 91 ILE A N 1
ATOM 721 C CA . ILE A 1 91 ? -1.936 -5.236 -2.463 1.00 93.06 91 ILE A CA 1
ATOM 722 C C . ILE A 1 91 ? -3.385 -4.762 -2.500 1.00 93.06 91 ILE A C 1
ATOM 724 O O . ILE A 1 91 ? -4.094 -4.913 -1.509 1.00 93.06 91 ILE A O 1
ATOM 728 N N . VAL A 1 92 ? -3.839 -4.237 -3.638 1.00 91.56 92 VAL A N 1
ATOM 729 C CA . VAL A 1 92 ? -5.226 -3.788 -3.809 1.00 91.56 92 VAL A CA 1
ATOM 730 C C . VAL A 1 92 ? -6.201 -4.950 -3.615 1.00 91.56 92 VAL A C 1
ATOM 732 O O . VAL A 1 92 ? -7.112 -4.838 -2.804 1.00 91.56 92 VAL A O 1
ATOM 735 N N . GLU A 1 93 ? -5.970 -6.093 -4.264 1.00 92.56 93 GLU A N 1
ATOM 736 C CA . GLU A 1 93 ? -6.784 -7.307 -4.101 1.00 92.56 93 GLU A CA 1
ATOM 737 C C . GLU A 1 93 ? -6.836 -7.766 -2.638 1.00 92.56 93 GLU A C 1
ATOM 739 O O . GLU A 1 93 ? -7.903 -8.102 -2.114 1.00 92.56 93 GLU A O 1
ATOM 744 N N . PHE A 1 94 ? -5.691 -7.736 -1.947 1.00 94.50 94 PHE A N 1
ATOM 745 C CA . PHE A 1 94 ? -5.632 -8.032 -0.522 1.00 94.50 94 PHE 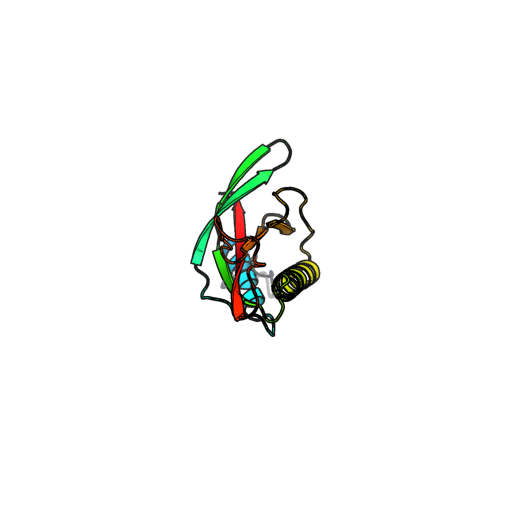A CA 1
ATOM 746 C C . PHE A 1 94 ? -6.491 -7.053 0.292 1.00 94.50 94 PHE A C 1
ATOM 748 O O . PHE A 1 94 ? -7.308 -7.498 1.098 1.00 94.50 94 PHE A O 1
ATOM 755 N N . LEU A 1 95 ? -6.359 -5.744 0.077 1.00 93.94 95 LEU A N 1
ATOM 756 C CA . LEU A 1 95 ? -7.139 -4.726 0.786 1.00 93.94 95 LEU A CA 1
ATOM 757 C C . LEU A 1 95 ? -8.642 -4.885 0.522 1.00 93.94 95 LEU A C 1
ATOM 759 O O . LEU A 1 95 ? -9.431 -4.888 1.469 1.00 93.94 95 LEU A O 1
ATOM 763 N N . THR A 1 96 ? -9.040 -5.126 -0.728 1.00 93.00 96 THR A N 1
ATOM 764 C CA . THR A 1 96 ? -10.433 -5.413 -1.095 1.00 93.00 96 THR A CA 1
ATOM 765 C C . THR A 1 96 ? -10.959 -6.651 -0.371 1.00 93.00 96 THR A C 1
ATOM 767 O O . THR A 1 96 ? -12.049 -6.612 0.197 1.00 93.00 96 THR A O 1
ATOM 770 N N . SER A 1 97 ? -10.165 -7.726 -0.270 1.00 93.19 97 SER A N 1
ATOM 771 C CA . SER A 1 97 ? -10.543 -8.923 0.504 1.00 93.19 97 SER A CA 1
ATOM 772 C C . SER A 1 97 ? -10.727 -8.658 2.009 1.00 93.19 97 SER A C 1
ATOM 774 O O . SER A 1 97 ? -11.380 -9.433 2.708 1.00 93.19 97 SER A O 1
ATOM 776 N N . LYS A 1 98 ? -10.159 -7.558 2.521 1.00 92.06 98 LYS A N 1
ATOM 777 C CA . LYS A 1 98 ? -10.308 -7.081 3.906 1.00 92.06 98 LYS A CA 1
ATOM 778 C C . LYS A 1 98 ? -11.408 -6.027 4.065 1.00 92.06 98 LYS A C 1
ATOM 780 O O . LYS A 1 98 ? -11.542 -5.458 5.147 1.00 92.06 98 LYS A O 1
ATOM 785 N N . GLY A 1 99 ? -12.199 -5.787 3.019 1.00 92.38 99 GLY A N 1
ATOM 786 C CA . GLY A 1 99 ? -13.320 -4.850 3.029 1.00 92.38 99 GLY A CA 1
ATOM 787 C C . GLY A 1 99 ? -12.924 -3.388 2.826 1.00 92.38 99 GLY A C 1
ATOM 788 O O . GLY A 1 99 ? -13.704 -2.513 3.184 1.00 92.38 99 GLY A O 1
ATOM 789 N N . PHE A 1 100 ? -11.730 -3.110 2.292 1.00 93.88 100 PHE A N 1
ATOM 790 C CA . PHE A 1 100 ? -11.381 -1.758 1.858 1.00 93.88 100 PHE A CA 1
ATOM 791 C C . PHE A 1 100 ? -11.991 -1.458 0.488 1.00 93.88 100 PHE A C 1
ATOM 793 O O . PHE A 1 100 ? -11.942 -2.291 -0.421 1.00 93.88 100 PHE A O 1
ATOM 800 N N . THR A 1 101 ? -12.513 -0.248 0.330 1.00 91.56 101 THR A N 1
ATOM 801 C CA . THR A 1 101 ? -12.996 0.288 -0.943 1.00 91.56 101 THR A CA 1
ATOM 802 C C . THR A 1 101 ? -11.913 1.146 -1.594 1.00 91.56 101 THR A C 1
ATOM 804 O O . THR A 1 101 ? -11.214 1.869 -0.882 1.00 91.56 101 THR A O 1
ATOM 807 N N . PRO A 1 102 ? -11.731 1.084 -2.926 1.00 87.31 102 PRO A N 1
ATOM 808 C CA . PRO A 1 102 ? -10.876 2.030 -3.635 1.00 87.31 102 PRO A CA 1
ATOM 809 C C . PRO A 1 102 ? -11.333 3.468 -3.369 1.00 87.31 102 PRO A C 1
ATOM 811 O O . PRO A 1 102 ? -12.531 3.737 -3.357 1.00 87.31 102 PRO A O 1
ATOM 814 N N . SER A 1 103 ? -10.381 4.368 -3.152 1.00 83.69 103 SER A N 1
ATOM 815 C CA . SER A 1 103 ? -10.633 5.798 -2.974 1.00 83.69 103 SER A CA 1
ATOM 816 C C . SER A 1 103 ? -10.202 6.550 -4.222 1.00 83.69 103 SER A C 1
ATOM 818 O O . SER A 1 103 ? -9.091 6.345 -4.715 1.00 83.69 103 SER A O 1
ATOM 820 N N . GLU A 1 104 ? -11.061 7.450 -4.694 1.00 70.69 104 GLU A N 1
ATOM 821 C CA . GLU A 1 104 ? -10.734 8.408 -5.756 1.00 70.69 104 GLU A CA 1
ATOM 822 C C . GLU A 1 104 ? -10.010 9.647 -5.206 1.00 70.69 104 GLU A C 1
ATOM 824 O O . GLU A 1 104 ? -9.366 10.389 -5.951 1.00 70.69 104 GLU A O 1
ATOM 829 N N . HIS A 1 105 ? -10.055 9.851 -3.885 1.00 63.53 105 HIS A N 1
ATOM 830 C CA . HIS A 1 105 ? -9.300 10.897 -3.215 1.00 63.53 105 HIS A CA 1
ATOM 831 C C . HIS A 1 105 ? -7.838 10.459 -3.101 1.00 63.53 105 HIS A C 1
ATOM 833 O O . HIS A 1 105 ? -7.515 9.532 -2.358 1.00 63.53 105 HIS A O 1
ATOM 839 N N . ASN A 1 106 ? -6.982 11.154 -3.846 1.00 55.31 106 ASN A N 1
ATOM 840 C CA . ASN A 1 106 ? -5.535 10.987 -4.005 1.00 55.31 106 ASN A CA 1
ATOM 841 C C . ASN A 1 106 ? -5.032 9.956 -5.031 1.00 55.31 106 ASN A C 1
ATOM 843 O O . ASN A 1 106 ? -5.378 8.782 -4.979 1.00 55.31 106 ASN A O 1
ATOM 847 N N . MET A 1 107 ? -4.063 10.288 -5.900 1.00 63.81 107 MET A N 1
ATOM 848 C CA . MET A 1 107 ? -3.582 11.576 -6.454 1.00 63.81 107 MET A CA 1
ATOM 849 C C . MET A 1 107 ? -2.451 11.209 -7.434 1.00 63.81 107 MET A C 1
ATOM 851 O O . MET A 1 107 ? -1.399 10.753 -7.009 1.00 63.81 107 MET A O 1
ATOM 855 N N . THR A 1 108 ? -2.614 11.429 -8.739 1.00 64.25 108 THR A N 1
ATOM 856 C CA . THR A 1 108 ? -1.641 11.090 -9.813 1.00 64.25 108 THR A CA 1
ATOM 857 C C . THR A 1 108 ? -1.583 9.616 -10.247 1.00 64.25 108 THR A C 1
ATOM 859 O O . THR A 1 108 ? -1.990 8.710 -9.531 1.00 64.25 108 THR A O 1
ATOM 862 N N . VAL A 1 109 ? -1.029 9.387 -11.445 1.00 68.00 109 VAL A N 1
ATOM 863 C CA . VAL A 1 109 ? -0.917 8.077 -12.125 1.00 68.00 109 VAL A CA 1
ATOM 864 C C . VAL A 1 109 ? -0.147 7.028 -11.303 1.00 68.00 109 VAL A C 1
ATOM 866 O O . VAL A 1 109 ? -0.295 5.832 -11.536 1.00 68.00 109 VAL A O 1
ATOM 869 N N . ILE A 1 110 ? 0.665 7.457 -10.332 1.00 79.38 110 ILE A N 1
ATOM 870 C CA . ILE A 1 110 ? 1.537 6.576 -9.540 1.00 79.38 110 ILE A CA 1
ATOM 871 C C . ILE A 1 110 ? 1.022 6.296 -8.120 1.00 79.38 110 ILE A C 1
ATOM 873 O O . ILE A 1 110 ? 1.707 5.618 -7.351 1.00 79.38 110 ILE A O 1
ATOM 877 N N . GLN A 1 111 ? -0.152 6.813 -7.742 1.00 85.75 111 GLN A N 1
ATOM 878 C CA . GLN A 1 111 ? -0.743 6.586 -6.420 1.00 85.75 111 GLN A CA 1
ATOM 879 C C . GLN A 1 111 ? -2.092 5.884 -6.524 1.00 85.75 111 GLN A C 1
ATOM 881 O O . GLN A 1 111 ? -2.805 5.990 -7.519 1.00 85.75 111 GLN A O 1
ATOM 886 N N . SER A 1 112 ? -2.446 5.149 -5.478 1.00 87.44 112 SER A N 1
ATOM 887 C CA . SER A 1 112 ? -3.768 4.548 -5.334 1.00 87.44 112 SER A CA 1
ATOM 888 C C . SER A 1 112 ? -4.208 4.629 -3.880 1.00 87.44 112 SER A C 1
ATOM 890 O O . SER A 1 112 ? -3.420 4.349 -2.975 1.00 87.44 112 SER A O 1
ATOM 892 N N . GLY A 1 113 ? -5.460 5.017 -3.661 1.00 88.69 113 GLY A N 1
ATOM 893 C CA . GLY A 1 113 ? -6.069 5.085 -2.341 1.00 88.69 113 GLY A CA 1
ATOM 894 C C . GLY A 1 113 ? -7.001 3.903 -2.085 1.00 88.69 113 GLY A C 1
ATOM 895 O O . GLY A 1 113 ? -7.684 3.426 -2.990 1.00 88.69 113 GLY A O 1
ATOM 896 N N . ALA A 1 114 ? -7.062 3.447 -0.839 1.00 91.19 114 ALA A N 1
ATOM 897 C CA . ALA A 1 114 ? -8.104 2.551 -0.358 1.00 91.19 114 ALA A CA 1
ATOM 898 C C . ALA A 1 114 ? -8.533 2.942 1.060 1.00 91.19 114 ALA A C 1
ATOM 900 O O . ALA A 1 114 ? -7.727 3.430 1.851 1.00 91.19 114 ALA A O 1
ATOM 901 N N . GLU A 1 115 ? -9.792 2.712 1.411 1.00 90.56 115 GLU A N 1
ATOM 902 C CA . GLU A 1 115 ? -10.342 3.123 2.699 1.00 90.56 115 GLU A CA 1
ATOM 903 C C . GLU A 1 115 ? -11.278 2.087 3.317 1.00 90.56 115 GLU A C 1
ATOM 905 O O . GLU A 1 115 ? -11.960 1.339 2.627 1.00 90.56 115 GLU A O 1
ATOM 910 N N . ASN A 1 116 ? -11.290 2.026 4.647 1.00 91.19 116 ASN A N 1
ATOM 911 C CA . ASN A 1 116 ? -12.232 1.222 5.418 1.00 91.19 116 ASN A CA 1
ATOM 912 C C . ASN A 1 116 ? -12.585 1.975 6.705 1.00 91.19 116 ASN A C 1
ATOM 914 O O . ASN A 1 116 ? -11.826 1.985 7.683 1.00 91.19 116 ASN A O 1
ATOM 918 N N . GLY A 1 117 ? -13.727 2.664 6.670 1.00 86.69 117 GLY A N 1
ATOM 919 C CA . GLY A 1 117 ? -14.147 3.577 7.727 1.00 86.69 117 GLY A CA 1
ATOM 920 C C . GLY A 1 117 ? -13.077 4.649 7.994 1.00 86.69 117 GLY A C 1
ATOM 921 O O . GLY A 1 117 ? -12.716 5.387 7.070 1.00 86.69 117 GLY A O 1
ATOM 922 N N . PRO A 1 118 ? -12.552 4.755 9.232 1.00 88.25 118 PRO A N 1
ATOM 923 C CA . PRO A 1 118 ? -11.578 5.787 9.584 1.00 88.25 118 PRO A CA 1
ATOM 924 C C . PRO A 1 118 ? -10.179 5.531 9.007 1.00 88.25 118 PRO A C 1
ATOM 926 O O . PRO A 1 118 ? -9.386 6.465 8.938 1.00 88.25 118 PRO A O 1
ATOM 929 N N . ILE A 1 119 ? -9.863 4.292 8.608 1.00 92.44 119 ILE A N 1
ATOM 930 C CA . ILE A 1 119 ? -8.530 3.913 8.128 1.00 92.44 119 ILE A CA 1
ATOM 931 C C . ILE A 1 119 ? -8.414 4.226 6.645 1.00 92.44 119 ILE A C 1
ATOM 933 O O . ILE A 1 119 ? -9.207 3.730 5.842 1.00 92.44 119 ILE A O 1
ATOM 937 N N . LYS A 1 120 ? -7.389 4.999 6.290 1.00 93.12 120 LYS A N 1
ATOM 938 C CA . LYS A 1 120 ? -6.992 5.267 4.909 1.00 93.12 120 LYS A CA 1
ATOM 939 C C . LYS A 1 120 ? -5.658 4.599 4.617 1.00 93.12 120 LYS A C 1
ATOM 941 O O . LYS A 1 120 ? -4.765 4.562 5.468 1.00 93.12 120 LYS A O 1
ATOM 946 N N . VAL A 1 121 ? -5.543 4.061 3.414 1.00 94.06 121 VAL A N 1
ATOM 947 C CA . VAL A 1 121 ? -4.359 3.379 2.907 1.00 94.06 121 VAL A CA 1
ATOM 948 C C . VAL A 1 121 ? -3.942 4.053 1.613 1.00 94.06 121 VAL A C 1
ATOM 950 O O . VAL A 1 121 ? -4.695 4.056 0.642 1.00 94.06 121 VAL A O 1
ATOM 953 N N . LEU A 1 122 ? -2.739 4.616 1.601 1.00 93.06 122 LEU A N 1
ATOM 954 C CA . LEU A 1 122 ? -2.113 5.192 0.420 1.00 93.06 122 LEU A CA 1
ATOM 955 C C . LEU A 1 122 ? -1.045 4.231 -0.100 1.00 93.06 122 LEU A C 1
ATOM 957 O O . LEU A 1 122 ? -0.124 3.865 0.628 1.00 93.06 122 LEU A O 1
ATOM 961 N N . ILE A 1 123 ? -1.159 3.848 -1.366 1.00 93.44 123 ILE A N 1
ATOM 962 C CA . ILE A 1 123 ? -0.195 3.015 -2.084 1.00 93.44 123 ILE A CA 1
ATOM 963 C C . ILE A 1 123 ? 0.534 3.913 -3.080 1.00 93.44 123 ILE A C 1
ATOM 965 O O . ILE A 1 123 ? -0.105 4.546 -3.919 1.00 93.44 123 ILE A O 1
ATOM 969 N N . LYS A 1 124 ? 1.864 3.965 -3.015 1.00 92.25 124 LYS A N 1
ATOM 970 C CA . LYS A 1 124 ? 2.698 4.783 -3.900 1.00 92.25 124 LYS A CA 1
ATOM 971 C C . LYS A 1 124 ? 3.685 3.907 -4.660 1.00 92.25 124 LYS A C 1
ATOM 973 O O . LYS A 1 124 ? 4.509 3.217 -4.063 1.00 92.25 124 LYS A O 1
ATOM 978 N N . GLN A 1 125 ? 3.599 3.959 -5.983 1.00 90.75 125 GLN A N 1
ATOM 979 C CA . GLN A 1 125 ? 4.503 3.280 -6.902 1.00 90.75 125 GLN A CA 1
ATOM 980 C C . GLN A 1 125 ? 5.649 4.230 -7.265 1.00 90.75 125 GLN A C 1
ATOM 982 O O . GLN A 1 125 ? 5.433 5.300 -7.823 1.00 90.75 125 GLN A O 1
ATOM 987 N N . LEU A 1 126 ? 6.879 3.855 -6.929 1.00 89.75 126 LEU A N 1
ATOM 988 C CA . LEU A 1 126 ? 8.084 4.636 -7.189 1.00 89.75 126 LEU A CA 1
ATOM 989 C C . LEU A 1 126 ? 8.972 3.874 -8.172 1.00 89.75 126 LEU A C 1
ATOM 991 O O . LEU A 1 126 ? 9.644 2.905 -7.811 1.00 89.75 126 LEU A O 1
ATOM 995 N N . ALA A 1 127 ? 8.960 4.314 -9.427 1.00 80.56 127 ALA A N 1
ATOM 996 C CA . ALA A 1 127 ? 9.854 3.799 -10.453 1.00 80.56 127 ALA A CA 1
ATOM 997 C C . ALA A 1 127 ? 11.319 4.194 -10.166 1.00 80.56 127 ALA A C 1
ATOM 999 O O . ALA A 1 127 ? 11.560 5.250 -9.572 1.00 80.56 127 ALA A O 1
ATOM 1000 N N . PRO A 1 128 ? 12.309 3.385 -10.590 1.00 80.19 128 PRO A N 1
ATOM 1001 C CA . PRO A 1 128 ? 13.704 3.806 -10.581 1.00 80.19 128 PRO A CA 1
ATOM 1002 C C . PRO A 1 128 ? 13.885 5.102 -11.374 1.00 80.19 128 PRO A C 1
ATOM 1004 O O . PRO A 1 128 ? 13.220 5.322 -12.386 1.00 80.19 128 PRO A O 1
ATOM 1007 N N . ALA A 1 129 ? 14.827 5.943 -10.945 1.00 68.44 129 ALA A N 1
ATOM 1008 C CA . ALA A 1 129 ? 15.221 7.103 -11.730 1.00 68.44 129 ALA A CA 1
ATOM 1009 C C . ALA A 1 129 ? 15.810 6.643 -13.075 1.00 68.44 129 ALA A C 1
ATOM 1011 O O . ALA A 1 129 ? 16.689 5.774 -13.140 1.00 68.44 129 ALA A O 1
ATOM 1012 N N . ILE A 1 130 ? 15.299 7.225 -14.152 1.00 66.06 130 ILE A N 1
ATOM 1013 C CA . ILE A 1 130 ? 15.711 6.965 -15.526 1.00 66.06 130 ILE A CA 1
ATOM 1014 C C . ILE A 1 130 ? 16.110 8.326 -16.091 1.00 66.06 130 ILE A C 1
ATOM 1016 O O . ILE A 1 130 ? 15.260 9.200 -16.232 1.00 66.06 130 ILE A O 1
ATOM 1020 N N . TYR A 1 131 ? 17.406 8.532 -16.317 1.00 54.03 131 TYR A N 1
ATOM 1021 C CA . TYR A 1 131 ? 17.952 9.788 -16.825 1.00 54.03 131 TYR A CA 1
ATOM 1022 C C . TYR A 1 131 ? 19.029 9.484 -17.865 1.00 54.03 131 TYR A C 1
ATOM 1024 O O . TYR A 1 131 ? 20.050 8.889 -17.527 1.00 54.03 131 TYR A O 1
ATOM 1032 N N . ASP A 1 132 ? 18.779 9.883 -19.109 1.00 55.00 132 ASP A N 1
ATOM 1033 C CA . ASP A 1 132 ? 19.784 10.033 -20.160 1.00 55.00 132 ASP A CA 1
ATOM 1034 C C . ASP A 1 132 ? 19.452 11.335 -20.903 1.00 55.00 132 ASP A C 1
ATOM 1036 O O . ASP A 1 132 ? 18.471 11.386 -21.646 1.00 55.00 132 ASP A O 1
ATOM 1040 N N . PRO A 1 133 ? 20.176 12.425 -20.618 1.00 54.28 133 PRO A N 1
ATOM 1041 C CA . PRO A 1 133 ? 19.946 13.718 -21.248 1.00 54.28 133 PRO A CA 1
ATOM 1042 C C . PRO A 1 133 ? 20.651 13.860 -22.602 1.00 54.28 133 PRO A C 1
ATOM 1044 O O . PRO A 1 133 ? 20.497 14.897 -23.241 1.00 54.28 133 PRO A O 1
ATOM 1047 N N . GLU A 1 134 ? 21.465 12.882 -23.011 1.00 57.06 134 GLU A N 1
ATOM 1048 C CA . GLU A 1 134 ? 22.457 13.059 -24.076 1.00 57.06 134 GLU A CA 1
ATOM 1049 C C . GLU A 1 134 ? 22.392 12.003 -25.181 1.00 57.06 134 GLU A C 1
ATOM 1051 O O . GLU A 1 134 ? 22.994 12.213 -26.235 1.00 57.06 134 GLU A O 1
ATOM 1056 N N . THR A 1 135 ? 21.664 10.896 -25.004 1.00 57.34 135 THR A N 1
ATOM 1057 C CA . THR A 1 135 ? 21.588 9.858 -26.037 1.00 57.34 135 THR A CA 1
ATOM 1058 C C . THR A 1 135 ? 20.154 9.437 -26.357 1.00 57.34 135 THR A C 1
ATOM 1060 O O . THR A 1 135 ? 19.340 9.207 -25.468 1.00 57.34 135 THR A O 1
ATOM 1063 N N . ASP A 1 136 ? 19.854 9.264 -27.650 1.00 58.38 136 ASP A N 1
ATOM 1064 C CA . ASP A 1 136 ? 18.604 8.666 -28.161 1.00 58.38 136 ASP A CA 1
ATOM 1065 C C . ASP A 1 136 ? 18.483 7.158 -27.817 1.00 58.38 136 ASP A C 1
ATOM 1067 O O . ASP A 1 136 ? 17.721 6.413 -28.440 1.00 58.38 136 ASP A O 1
ATOM 1071 N N . THR A 1 137 ? 19.260 6.661 -26.847 1.00 57.81 137 THR A N 1
ATOM 1072 C CA . THR A 1 137 ? 19.300 5.244 -26.492 1.00 57.81 137 THR A CA 1
ATOM 1073 C C . THR A 1 137 ? 18.199 4.930 -25.477 1.00 57.81 137 THR A C 1
ATOM 1075 O O . THR A 1 137 ? 18.122 5.568 -24.426 1.00 57.81 137 THR A O 1
ATOM 1078 N N . PRO A 1 138 ? 17.360 3.908 -25.718 1.00 62.03 138 PRO A N 1
ATOM 1079 C CA . PRO A 1 138 ? 16.402 3.452 -24.722 1.00 62.03 138 PRO A CA 1
ATOM 1080 C C . PRO A 1 138 ? 17.122 3.010 -23.442 1.00 62.03 138 PRO A C 1
ATOM 1082 O O . PRO A 1 138 ? 17.946 2.093 -23.462 1.00 62.03 138 PRO A O 1
ATOM 1085 N N . ILE A 1 139 ? 16.800 3.637 -22.311 1.00 72.75 139 ILE A N 1
ATOM 1086 C CA . ILE A 1 139 ? 17.331 3.216 -21.014 1.00 72.75 139 ILE A CA 1
ATOM 1087 C C . ILE A 1 139 ? 16.584 1.959 -20.575 1.00 72.75 139 ILE A C 1
ATOM 1089 O O . ILE A 1 139 ? 15.388 2.002 -20.285 1.00 72.75 139 ILE A O 1
ATOM 1093 N N . THR A 1 140 ? 17.309 0.847 -20.467 1.00 80.88 140 THR A N 1
ATOM 1094 C CA . THR A 1 140 ? 16.778 -0.388 -19.884 1.00 80.88 140 THR A CA 1
ATOM 1095 C C . THR A 1 140 ? 16.473 -0.199 -18.395 1.00 80.88 140 THR A C 1
ATOM 1097 O O . THR A 1 140 ? 17.232 0.425 -17.637 1.00 80.88 140 THR A O 1
ATOM 1100 N N . ILE A 1 141 ? 15.330 -0.734 -17.972 1.00 83.19 141 ILE A N 1
ATOM 1101 C CA . ILE A 1 141 ? 14.918 -0.783 -16.561 1.00 83.19 141 ILE A CA 1
ATOM 1102 C C . ILE A 1 141 ? 14.975 -2.197 -15.998 1.00 83.19 141 ILE A C 1
ATOM 1104 O O . ILE A 1 141 ? 14.942 -2.376 -14.779 1.00 83.19 141 ILE A O 1
ATOM 1108 N N . LYS A 1 142 ? 15.147 -3.192 -16.869 1.00 86.94 142 LYS A N 1
ATOM 1109 C CA . LYS A 1 142 ? 15.413 -4.568 -16.483 1.00 86.94 142 LYS A CA 1
ATOM 1110 C C . LYS A 1 142 ? 16.658 -4.655 -15.597 1.00 86.94 142 LYS A C 1
ATOM 1112 O O . LYS A 1 142 ? 17.704 -4.080 -15.886 1.00 86.94 142 LYS A O 1
ATOM 1117 N N . GLY A 1 143 ? 16.547 -5.394 -14.497 1.00 86.19 143 GLY A N 1
ATOM 1118 C CA . GLY A 1 143 ? 17.603 -5.545 -13.496 1.00 86.19 143 GLY A CA 1
ATOM 1119 C C . GLY A 1 143 ? 17.693 -4.394 -12.488 1.00 86.19 143 GLY A C 1
ATOM 1120 O O . GLY A 1 143 ? 18.463 -4.499 -11.533 1.00 86.19 143 GLY A O 1
ATOM 1121 N N . LYS A 1 144 ? 16.902 -3.322 -12.647 1.00 89.12 144 LYS A N 1
ATOM 1122 C CA . LYS A 1 144 ? 16.749 -2.278 -11.625 1.00 89.12 144 LYS A CA 1
ATOM 1123 C C . LYS A 1 144 ? 15.690 -2.676 -10.598 1.00 89.12 144 LYS A C 1
ATOM 1125 O O . LYS A 1 144 ? 14.966 -3.660 -10.753 1.00 89.12 144 LYS A O 1
ATOM 1130 N N . THR A 1 145 ? 15.594 -1.889 -9.534 1.00 89.94 145 THR A N 1
ATOM 1131 C CA . THR A 1 145 ? 14.562 -2.034 -8.510 1.00 89.94 145 THR A CA 1
ATOM 1132 C C . THR A 1 145 ? 13.610 -0.846 -8.532 1.00 89.94 145 THR A C 1
ATOM 1134 O O . THR A 1 145 ? 14.022 0.304 -8.670 1.00 89.94 145 THR A O 1
ATOM 1137 N N . ALA A 1 146 ? 12.324 -1.138 -8.385 1.00 91.25 146 ALA A N 1
ATOM 1138 C CA . ALA A 1 146 ? 11.293 -0.166 -8.066 1.00 91.25 146 ALA A CA 1
ATOM 1139 C C . ALA A 1 146 ? 10.902 -0.292 -6.591 1.00 91.25 146 ALA A C 1
ATOM 1141 O O . ALA A 1 146 ? 11.147 -1.314 -5.943 1.00 91.25 146 ALA A O 1
ATOM 1142 N N . THR A 1 147 ? 10.259 0.741 -6.068 1.00 92.94 147 THR A N 1
ATOM 1143 C CA . THR A 1 147 ? 9.786 0.786 -4.689 1.00 92.94 147 THR A CA 1
ATOM 1144 C C . THR A 1 147 ? 8.264 0.893 -4.661 1.00 92.94 147 THR A C 1
ATOM 1146 O O . THR A 1 147 ? 7.668 1.629 -5.443 1.00 92.94 147 THR A O 1
ATOM 1149 N N . LEU A 1 148 ? 7.629 0.162 -3.747 1.00 94.06 148 LEU A N 1
ATOM 1150 C CA . LEU A 1 148 ? 6.205 0.274 -3.443 1.00 94.06 148 LEU A CA 1
ATOM 1151 C C . LEU A 1 148 ? 6.048 0.665 -1.972 1.00 94.06 148 LEU A C 1
ATOM 1153 O O . LEU A 1 148 ? 6.400 -0.117 -1.091 1.00 94.06 148 LEU A O 1
ATOM 1157 N N . GLU A 1 149 ? 5.538 1.862 -1.698 1.00 95.25 149 GLU A N 1
ATOM 1158 C CA . GLU A 1 149 ? 5.274 2.337 -0.334 1.00 95.25 149 GLU A CA 1
ATOM 1159 C C . GLU A 1 149 ? 3.789 2.189 -0.015 1.00 95.25 149 GLU A C 1
ATOM 1161 O O . GLU A 1 149 ? 2.936 2.569 -0.817 1.00 95.25 149 GLU A O 1
ATOM 1166 N N . ILE A 1 150 ? 3.473 1.645 1.159 1.00 95.19 150 ILE A N 1
ATOM 1167 C CA . ILE A 1 150 ? 2.099 1.467 1.629 1.00 95.19 150 ILE A CA 1
ATOM 1168 C C . ILE A 1 150 ? 1.983 2.128 2.993 1.00 95.19 150 ILE A C 1
ATOM 1170 O O . ILE A 1 150 ? 2.579 1.672 3.968 1.00 95.19 150 ILE A O 1
ATOM 1174 N N . MET A 1 151 ? 1.215 3.206 3.055 1.00 95.06 151 MET A N 1
ATOM 1175 C CA . MET A 1 151 ? 0.997 4.008 4.252 1.00 95.06 151 MET A CA 1
ATOM 1176 C C . MET A 1 151 ? -0.429 3.789 4.743 1.00 95.06 151 MET A C 1
ATOM 1178 O O . MET A 1 151 ? -1.376 4.022 4.003 1.00 95.06 151 MET A O 1
ATOM 1182 N N . CYS A 1 152 ? -0.587 3.332 5.979 1.00 95.12 152 CYS A N 1
ATOM 1183 C CA . CYS A 1 152 ? -1.872 3.093 6.628 1.00 95.12 152 CYS A CA 1
ATOM 1184 C C . CYS A 1 152 ? -2.021 4.074 7.787 1.00 95.12 152 CYS A C 1
ATOM 1186 O O . CYS A 1 152 ? -1.153 4.109 8.658 1.00 95.12 152 CYS A O 1
ATOM 1188 N N . GLY A 1 153 ? -3.104 4.845 7.836 1.00 94.50 153 GLY A N 1
ATOM 1189 C CA . GLY A 1 153 ? -3.273 5.863 8.870 1.00 94.50 153 GLY A CA 1
ATOM 1190 C C . GLY A 1 153 ? -4.708 6.311 9.080 1.00 94.50 153 GLY A C 1
ATOM 1191 O O . GLY A 1 153 ? -5.622 5.902 8.364 1.00 94.50 153 GLY A O 1
ATOM 1192 N N . VAL A 1 154 ? -4.880 7.162 10.086 1.00 92.31 154 VAL A N 1
ATOM 1193 C CA . VAL A 1 154 ? -6.137 7.839 10.425 1.00 92.31 154 VAL A CA 1
ATOM 1194 C C . VAL A 1 154 ? -5.894 9.319 10.663 1.00 92.31 154 VAL A C 1
ATOM 1196 O O . VAL A 1 154 ? -4.754 9.718 10.900 1.00 92.31 154 VAL A O 1
ATOM 1199 N N . ILE A 1 155 ? -6.955 10.122 10.559 1.00 87.69 155 ILE A N 1
ATOM 1200 C CA . ILE A 1 155 ? -6.904 11.567 10.813 1.00 87.69 155 ILE A CA 1
ATOM 1201 C C . ILE A 1 155 ? -6.397 11.803 12.242 1.00 87.69 155 ILE A C 1
ATOM 1203 O O . ILE A 1 155 ? -6.828 11.105 13.163 1.00 87.69 155 ILE A O 1
ATOM 1207 N N . GLU A 1 156 ? -5.470 12.753 12.380 1.00 73.12 156 GLU A N 1
ATOM 1208 C CA . GLU A 1 156 ? -4.975 13.257 13.671 1.00 73.12 156 GLU A CA 1
ATOM 1209 C C . GLU A 1 156 ? -6.055 13.995 14.475 1.00 73.12 156 GLU A C 1
ATOM 1211 O O . GLU A 1 156 ? -6.791 14.817 13.878 1.00 73.12 156 GLU A O 1
#

Radius of gyration: 20.93 Å; chains: 1; bounding box: 50×35×70 Å

Sequence (156 aa):
WKDVKIDNGILSFDGGKQQYQRLKTVEQKIDELVTMLGTIKGINFSKPVDTTFTWNFDDIGEKKLKGKMIQATIPLTTDDYTDLSNAARKIVEFLTSKGFTPSEHNMTVIQSGAENGPIKVLIKQLAPAIYDPETDTPITIKGKTATLEIMCGVIE

Foldseek 3Di:
DDDWDADPNWTDDDPDTDPDDPDDDPQRVLVVLVVVLCVQPPWHKDDKDWDKDWWQDPPPGIFIWTHIKIKTKFAAQFQDCVRVVVSVVSSVVVCVVVVWDWDPTDDDPQWTWTDDVQKIKIKGKFQPDDDDPDDPDRDGSHRPIIMIMIDIGGGD

Secondary structure (DSSP, 8-state):
----EEETTEEEETTEEE-PPP---HHHHHHHHHHHHTT-TT--BPPPEEEEEEEEETTTEEEEEEEEEEEEEEE--SSSSHHHHHHHHHHHHHHHHTTPEEESSS-STTEEEEEETTEEEEEEEEPPP---SS-------TT-EEEEEEEEEEE-

pLDDT: mean 81.52, std 15.17, range [44.09, 96.56]